Protein AF-A0A938M565-F1 (afdb_monomer_lite)

Structure (mmCIF, N/CA/C/O backbone):
data_AF-A0A938M565-F1
#
_entry.id   AF-A0A938M565-F1
#
loop_
_atom_site.group_PDB
_atom_site.id
_atom_site.type_symbol
_atom_site.label_atom_id
_atom_site.label_alt_id
_atom_site.label_comp_id
_atom_site.label_asym_id
_atom_site.label_entity_id
_atom_site.label_seq_id
_atom_site.pdbx_PDB_ins_code
_atom_site.Cartn_x
_atom_site.Cartn_y
_atom_site.Cartn_z
_atom_site.occupancy
_atom_site.B_iso_or_equiv
_atom_site.auth_seq_id
_atom_site.auth_comp_id
_atom_site.auth_asym_id
_atom_site.auth_atom_id
_atom_site.pdbx_PDB_model_num
ATOM 1 N N . MET A 1 1 ? -7.891 -1.351 -16.824 1.00 70.38 1 MET A N 1
ATOM 2 C CA . MET A 1 1 ? -6.545 -1.533 -16.244 1.00 70.38 1 MET A CA 1
ATOM 3 C C . MET A 1 1 ? -6.001 -0.146 -15.991 1.00 70.38 1 MET A C 1
ATOM 5 O O . MET A 1 1 ? -5.952 0.632 -16.931 1.00 70.38 1 MET A O 1
ATOM 9 N N . GLU A 1 2 ? -5.705 0.184 -14.738 1.00 84.31 2 GLU A N 1
ATOM 10 C CA . GLU A 1 2 ? -5.164 1.493 -14.361 1.00 84.31 2 GLU A CA 1
ATOM 11 C C . GLU A 1 2 ? -3.799 1.295 -13.706 1.00 84.31 2 GLU A C 1
ATOM 13 O O . GLU A 1 2 ? -3.644 0.431 -12.841 1.00 84.31 2 GLU A O 1
ATOM 18 N N . THR A 1 3 ? -2.813 2.078 -14.139 1.00 92.62 3 THR A N 1
ATOM 19 C CA . THR A 1 3 ? -1.474 2.097 -13.548 1.00 92.62 3 THR A CA 1
ATOM 20 C C . THR A 1 3 ? -1.464 3.090 -12.397 1.00 92.62 3 THR A C 1
ATOM 22 O O . THR A 1 3 ? -1.835 4.248 -12.576 1.00 92.62 3 THR A O 1
ATOM 25 N N . VAL A 1 4 ? -1.022 2.650 -11.220 1.00 95.19 4 VAL A N 1
ATOM 26 C CA . VAL A 1 4 ? -0.885 3.506 -10.038 1.00 95.19 4 VAL A CA 1
ATOM 27 C C . VAL A 1 4 ? 0.557 3.521 -9.560 1.00 95.19 4 VAL A C 1
ATOM 29 O O . VAL A 1 4 ? 1.262 2.516 -9.637 1.00 95.19 4 VAL A O 1
ATOM 32 N N . THR A 1 5 ? 0.996 4.665 -9.048 1.00 96.06 5 THR A N 1
ATOM 33 C CA . THR A 1 5 ? 2.326 4.809 -8.457 1.00 96.06 5 THR A CA 1
ATOM 34 C C . THR A 1 5 ? 2.335 4.228 -7.049 1.00 96.06 5 THR A C 1
ATOM 36 O O . THR A 1 5 ? 1.453 4.520 -6.238 1.00 96.06 5 THR A O 1
ATOM 39 N N . VAL A 1 6 ? 3.355 3.430 -6.743 1.00 96.56 6 VAL A N 1
ATOM 40 C CA . VAL A 1 6 ? 3.620 2.964 -5.381 1.00 96.56 6 VAL A CA 1
ATOM 41 C C . VAL A 1 6 ? 4.202 4.126 -4.580 1.00 96.56 6 VAL A C 1
ATOM 43 O O . VAL A 1 6 ? 5.197 4.728 -4.981 1.00 96.56 6 VAL A O 1
ATOM 46 N N . SER A 1 7 ? 3.577 4.468 -3.455 1.00 97.19 7 SER A N 1
ATOM 47 C CA . SER A 1 7 ? 4.078 5.538 -2.590 1.00 97.19 7 SER A CA 1
ATOM 48 C C . SER A 1 7 ? 5.345 5.098 -1.833 1.00 97.19 7 SER A C 1
ATOM 50 O O . SER A 1 7 ? 5.570 3.899 -1.669 1.00 97.19 7 SER A O 1
ATOM 52 N N . PRO A 1 8 ? 6.143 6.025 -1.268 1.00 97.75 8 PRO A N 1
ATOM 53 C CA . PRO A 1 8 ? 7.333 5.679 -0.475 1.00 97.75 8 PRO A CA 1
ATOM 54 C C . PRO A 1 8 ? 7.059 4.785 0.747 1.00 97.75 8 PRO A C 1
ATOM 56 O O . PRO A 1 8 ? 7.971 4.175 1.292 1.00 97.75 8 PRO A O 1
ATOM 59 N N . LYS A 1 9 ? 5.796 4.700 1.185 1.00 97.81 9 LYS A N 1
ATOM 60 C CA . LYS A 1 9 ? 5.342 3.804 2.260 1.00 97.81 9 LYS A CA 1
ATOM 61 C C . LYS A 1 9 ? 4.883 2.440 1.740 1.00 97.81 9 LYS A C 1
ATOM 63 O O . LYS A 1 9 ? 4.214 1.715 2.469 1.00 97.81 9 LYS A O 1
ATOM 68 N N . TYR A 1 10 ? 5.185 2.118 0.483 1.00 95.62 10 TYR A N 1
ATOM 69 C CA . TYR A 1 10 ? 4.753 0.900 -0.202 1.00 95.62 10 TYR A CA 1
ATOM 70 C C . TYR A 1 10 ? 3.228 0.747 -0.282 1.00 95.62 10 TYR A C 1
ATOM 72 O O . TYR A 1 10 ? 2.701 -0.358 -0.385 1.00 95.62 10 TYR A O 1
ATOM 80 N N . GLN A 1 11 ? 2.495 1.863 -0.236 1.00 96.31 11 GLN A N 1
ATOM 81 C CA . GLN A 1 11 ? 1.043 1.859 -0.380 1.00 96.31 11 GLN A CA 1
ATOM 82 C C . GLN A 1 11 ? 0.669 2.073 -1.841 1.00 96.31 11 GLN A C 1
ATOM 84 O O . GLN A 1 11 ? 1.267 2.897 -2.536 1.00 96.31 11 GLN A O 1
ATOM 89 N N . VAL A 1 12 ? -0.378 1.378 -2.273 1.00 94.88 12 VAL A N 1
ATOM 90 C CA . VAL A 1 12 ? -1.056 1.637 -3.541 1.00 94.88 12 VAL A CA 1
ATOM 91 C C . VAL A 1 12 ? -2.461 2.137 -3.255 1.00 94.88 12 VAL A C 1
ATOM 93 O O . VAL A 1 12 ? -3.146 1.642 -2.358 1.00 94.88 12 VAL A O 1
ATOM 96 N N . VAL A 1 13 ? -2.898 3.133 -4.017 1.00 94.75 13 VAL A N 1
ATOM 97 C CA . VAL A 1 13 ? -4.291 3.572 -3.983 1.00 94.75 13 VAL A CA 1
ATOM 98 C C . VAL A 1 13 ? -5.075 2.684 -4.933 1.00 94.75 13 VAL A C 1
ATOM 100 O O . VAL A 1 13 ? -4.742 2.595 -6.108 1.00 94.75 13 VAL A O 1
ATOM 103 N N . ILE A 1 14 ? -6.134 2.047 -4.439 1.00 94.88 14 ILE A N 1
ATOM 104 C CA . ILE A 1 14 ? -7.088 1.347 -5.303 1.00 94.88 14 ILE A CA 1
ATOM 105 C C . ILE A 1 14 ? -7.966 2.413 -5.972 1.00 94.88 14 ILE A C 1
ATOM 107 O O . ILE A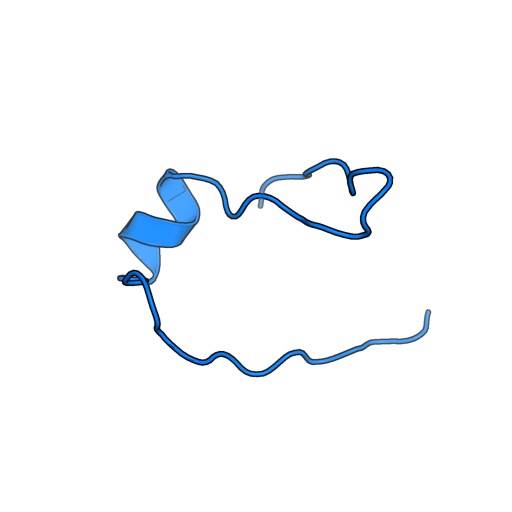 1 14 ? -8.683 3.112 -5.242 1.00 94.88 14 ILE A O 1
ATOM 111 N N . PRO A 1 15 ? -7.952 2.569 -7.309 1.00 95.56 15 PRO A N 1
ATOM 112 C CA . PRO A 1 15 ? -8.736 3.599 -7.983 1.00 95.56 15 PRO A CA 1
ATOM 113 C C . PRO A 1 15 ? -10.238 3.440 -7.768 1.00 95.56 15 PRO A C 1
ATOM 115 O O . PRO A 1 15 ? -10.741 2.338 -7.537 1.00 95.56 15 PRO A O 1
ATOM 118 N N . ARG A 1 16 ? -10.973 4.554 -7.859 1.00 94.38 16 ARG A N 1
ATOM 119 C CA . ARG A 1 16 ? -12.417 4.587 -7.587 1.00 94.38 16 ARG A CA 1
ATOM 120 C C . ARG A 1 16 ? -13.195 3.590 -8.450 1.00 94.38 16 ARG A C 1
ATOM 122 O O . ARG A 1 16 ? -13.961 2.812 -7.891 1.00 94.38 16 ARG A O 1
ATOM 129 N N . ALA A 1 17 ? -12.944 3.574 -9.759 1.00 94.94 17 ALA A N 1
ATOM 130 C CA . ALA A 1 17 ? -13.633 2.690 -10.698 1.00 94.94 17 ALA A CA 1
ATOM 131 C C . ALA A 1 17 ? -13.457 1.204 -10.338 1.00 94.94 17 ALA A C 1
ATOM 133 O O . ALA A 1 17 ? -14.408 0.429 -10.398 1.00 94.94 17 ALA A O 1
ATOM 134 N N . ILE A 1 18 ? -12.261 0.814 -9.881 1.00 95.00 18 ILE A N 1
ATOM 135 C CA . ILE A 1 18 ? -11.977 -0.560 -9.447 1.00 95.00 18 ILE A CA 1
ATOM 136 C C . ILE A 1 18 ? -12.690 -0.889 -8.130 1.00 95.00 18 ILE A C 1
ATOM 138 O O . ILE A 1 18 ? -13.247 -1.978 -8.000 1.00 95.00 18 ILE A O 1
ATOM 142 N N . ARG A 1 19 ? -12.717 0.040 -7.160 1.00 95.50 19 ARG A N 1
ATOM 143 C CA . ARG A 1 19 ? -13.450 -0.171 -5.896 1.00 95.50 19 ARG A CA 1
ATOM 144 C C . ARG A 1 19 ? -14.941 -0.387 -6.133 1.00 95.50 19 ARG A C 1
AT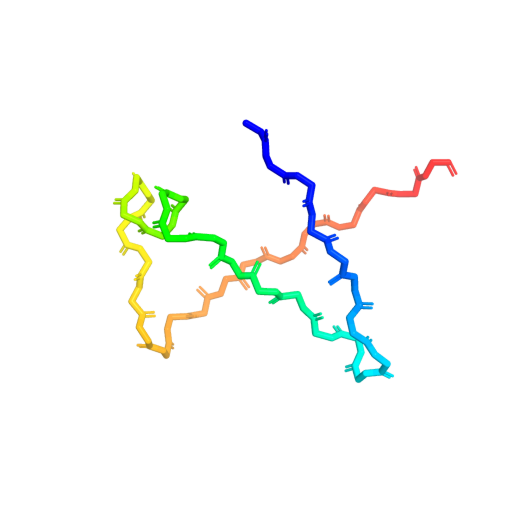OM 146 O O . ARG A 1 19 ? -15.514 -1.264 -5.498 1.00 95.50 19 ARG A O 1
ATOM 153 N N . GLU A 1 20 ? -15.542 0.397 -7.025 1.00 96.19 20 GLU A N 1
ATOM 154 C CA . GLU A 1 20 ? -16.966 0.301 -7.363 1.00 96.19 20 GLU A CA 1
ATOM 155 C C . GLU A 1 20 ? -17.270 -0.995 -8.124 1.00 96.19 20 GLU A C 1
ATOM 157 O O . GLU A 1 20 ? -18.155 -1.740 -7.712 1.00 96.19 20 GLU A O 1
ATOM 162 N N . ALA A 1 21 ? -16.485 -1.323 -9.157 1.00 96.31 21 ALA A N 1
ATOM 163 C CA . ALA A 1 21 ? -16.677 -2.538 -9.951 1.00 96.31 21 ALA A CA 1
ATOM 164 C C . ALA A 1 21 ? -16.542 -3.832 -9.127 1.00 96.31 21 ALA A C 1
ATOM 166 O O . ALA A 1 21 ? -17.237 -4.809 -9.392 1.00 96.31 21 ALA A O 1
ATOM 167 N N . LEU A 1 22 ? -15.655 -3.842 -8.125 1.00 95.50 22 LEU A N 1
ATOM 168 C CA . LEU A 1 22 ? -15.425 -4.995 -7.247 1.00 95.50 22 LEU A CA 1
ATOM 169 C C . LEU A 1 22 ? -16.205 -4.926 -5.922 1.00 95.50 22 LEU A C 1
ATOM 171 O O . LEU A 1 22 ? -16.094 -5.841 -5.106 1.00 95.50 22 LEU A O 1
ATOM 175 N N . GLY A 1 23 ? -16.963 -3.852 -5.673 1.00 96.38 23 GLY A N 1
ATOM 176 C CA . GLY A 1 23 ? -17.725 -3.662 -4.433 1.00 96.38 23 GLY A CA 1
ATOM 177 C C . GLY A 1 23 ? -16.871 -3.645 -3.155 1.00 96.38 23 GLY A C 1
ATOM 178 O O . GLY A 1 23 ? -17.318 -4.123 -2.109 1.00 96.38 23 GLY A O 1
ATOM 179 N N . ILE A 1 24 ? -15.637 -3.131 -3.227 1.00 96.44 24 ILE A N 1
ATOM 180 C CA . ILE A 1 24 ? -14.681 -3.137 -2.106 1.00 96.44 24 ILE A CA 1
ATOM 181 C C . ILE A 1 24 ? -15.127 -2.152 -1.023 1.00 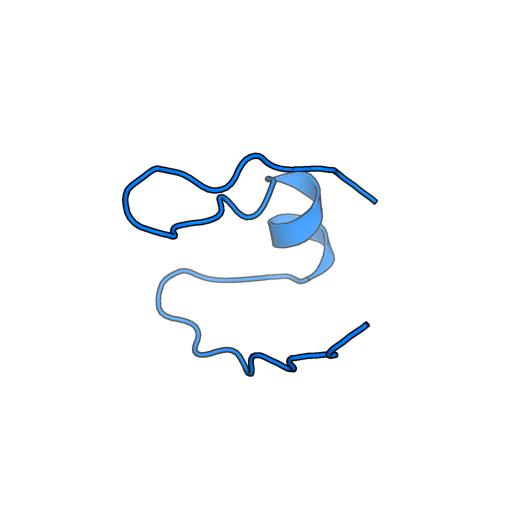96.44 24 ILE A C 1
ATOM 183 O O . ILE A 1 24 ? -15.367 -0.974 -1.294 1.00 96.44 24 ILE A O 1
ATOM 187 N N . ARG A 1 25 ? -15.164 -2.623 0.227 1.00 95.88 25 ARG A N 1
ATOM 188 C CA . ARG A 1 25 ? -15.573 -1.831 1.398 1.00 95.88 25 ARG A CA 1
ATOM 189 C C . ARG A 1 25 ? -14.408 -1.555 2.359 1.00 95.88 25 ARG A C 1
ATOM 191 O O . ARG A 1 25 ? -13.489 -2.371 2.454 1.00 95.88 25 ARG A O 1
ATOM 198 N N . PRO A 1 26 ? -14.424 -0.431 3.105 1.00 94.62 26 PRO A N 1
ATOM 199 C CA . PRO A 1 26 ? -13.434 -0.177 4.153 1.00 94.62 26 PRO A CA 1
ATOM 200 C C . PRO A 1 26 ? -13.359 -1.330 5.167 1.00 94.62 26 PRO A C 1
ATOM 202 O O . PRO A 1 26 ? -14.385 -1.859 5.584 1.00 94.62 26 PRO A O 1
ATOM 205 N N . GLY A 1 27 ? -12.142 -1.727 5.552 1.00 94.81 27 GLY A N 1
ATOM 206 C CA . GLY A 1 27 ? -11.902 -2.830 6.495 1.00 94.81 27 GLY A CA 1
ATOM 207 C C . GLY A 1 27 ? -11.964 -4.239 5.887 1.00 94.81 27 GLY A C 1
ATOM 208 O O . GLY A 1 27 ? -11.659 -5.214 6.574 1.00 94.81 27 GLY A O 1
ATOM 209 N N . GLN A 1 28 ? -12.312 -4.369 4.604 1.00 96.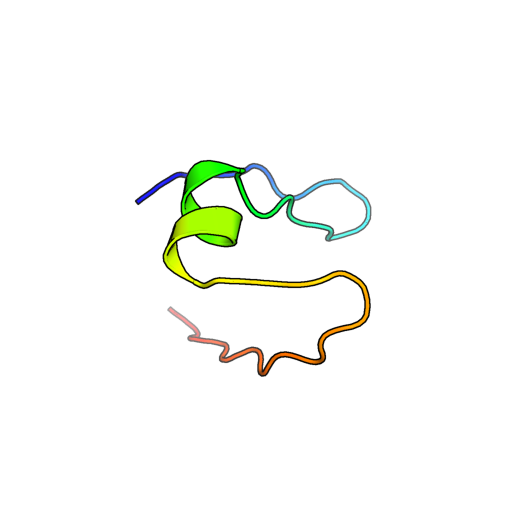69 28 GLN A N 1
ATOM 210 C CA . GLN A 1 28 ? -12.313 -5.652 3.907 1.00 96.69 28 GLN A CA 1
ATOM 211 C C . GLN A 1 28 ? -10.890 -6.218 3.794 1.00 96.69 28 GLN A C 1
ATOM 213 O O . GLN A 1 28 ? -9.978 -5.558 3.296 1.00 96.69 28 GLN A O 1
ATOM 218 N N . LYS A 1 29 ? -10.704 -7.466 4.234 1.00 96.25 29 LYS A N 1
ATOM 219 C CA . LYS A 1 29 ? -9.456 -8.211 4.030 1.00 96.25 29 LYS A CA 1
ATOM 220 C C . LYS A 1 29 ? -9.410 -8.742 2.599 1.00 96.25 29 LYS A C 1
ATOM 222 O O . LYS A 1 29 ? -10.413 -9.241 2.093 1.00 96.25 29 LYS A O 1
ATOM 227 N N . VAL A 1 30 ? -8.248 -8.655 1.965 1.00 94.25 30 VAL A N 1
ATOM 228 C CA . VAL A 1 30 ? -8.012 -9.128 0.594 1.00 94.25 30 VAL A CA 1
ATOM 229 C C . VAL A 1 30 ? -6.785 -10.031 0.563 1.00 94.25 30 VAL A C 1
ATOM 231 O O . VAL A 1 30 ? -5.910 -9.919 1.422 1.00 94.25 30 VAL A O 1
ATOM 234 N N . GLN A 1 31 ? -6.718 -10.928 -0.417 1.00 95.50 31 GLN A N 1
ATOM 235 C CA . GLN A 1 31 ? -5.520 -11.723 -0.672 1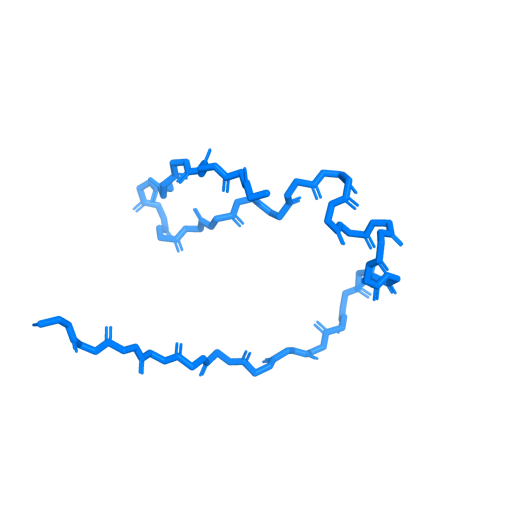.00 95.50 31 GLN A CA 1
ATOM 236 C C . GLN A 1 31 ? -4.611 -10.999 -1.664 1.00 95.50 31 GLN A C 1
ATOM 238 O O . GLN A 1 31 ? -5.079 -10.446 -2.659 1.00 95.50 31 GLN A O 1
ATOM 243 N N . VAL A 1 32 ? -3.309 -11.027 -1.393 1.00 93.75 32 VAL A N 1
ATOM 244 C CA . VAL A 1 32 ? -2.278 -10.501 -2.290 1.00 93.75 3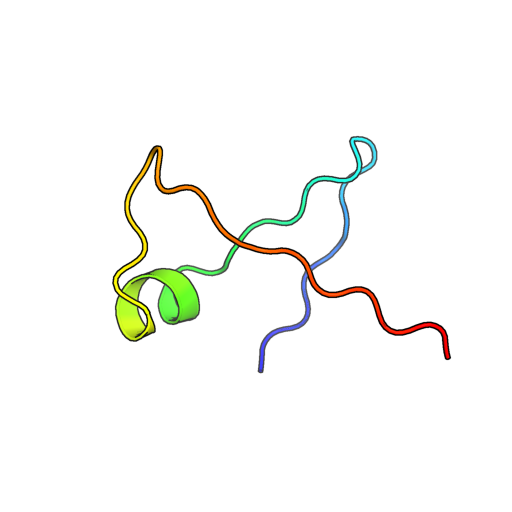2 VAL A CA 1
ATOM 245 C C . VAL A 1 32 ? -1.576 -11.685 -2.940 1.00 93.75 32 VAL A C 1
ATOM 247 O O . VAL A 1 32 ? -1.091 -12.573 -2.245 1.00 93.75 32 VAL A O 1
ATOM 250 N N . ILE A 1 33 ? -1.522 -11.695 -4.270 1.00 93.75 33 ILE A N 1
ATOM 251 C CA . ILE A 1 33 ? -0.824 -12.722 -5.047 1.00 93.75 33 ILE A CA 1
ATOM 252 C C . ILE A 1 33 ? 0.367 -12.049 -5.723 1.00 93.75 33 ILE A C 1
ATOM 254 O O . ILE A 1 33 ? 0.191 -11.216 -6.611 1.00 93.75 33 ILE A O 1
ATOM 258 N N . GLY A 1 34 ? 1.577 -12.395 -5.286 1.00 90.75 34 GLY A N 1
ATOM 259 C CA . GLY A 1 34 ? 2.812 -11.955 -5.928 1.00 90.75 34 GLY A CA 1
ATOM 260 C C . GLY A 1 34 ? 3.126 -12.822 -7.143 1.00 90.75 34 GLY A C 1
ATOM 261 O O . GLY A 1 34 ? 3.042 -14.046 -7.074 1.00 90.75 34 GLY A O 1
ATOM 262 N N . ARG A 1 35 ? 3.509 -12.193 -8.253 1.00 89.38 35 ARG A N 1
ATOM 263 C CA . ARG A 1 35 ? 4.166 -12.873 -9.372 1.00 89.38 35 ARG A CA 1
ATOM 264 C C . ARG A 1 35 ? 5.547 -12.255 -9.523 1.00 89.38 35 ARG A C 1
ATOM 266 O O . ARG A 1 35 ? 5.642 -11.051 -9.742 1.00 89.38 35 ARG A O 1
ATOM 273 N N . ALA A 1 36 ? 6.587 -13.064 -9.345 1.00 81.75 36 ALA A N 1
ATOM 274 C CA . ALA A 1 36 ? 7.929 -12.678 -9.751 1.00 81.75 36 ALA A CA 1
ATOM 275 C C . ALA A 1 36 ? 7.990 -12.771 -11.280 1.00 81.75 36 ALA A C 1
ATOM 277 O O . ALA A 1 36 ? 7.538 -13.771 -11.845 1.00 81.75 36 ALA A O 1
ATOM 278 N N . GLY A 1 37 ? 8.446 -11.694 -11.914 1.00 64.94 37 GLY A N 1
ATOM 279 C CA . GLY A 1 37 ? 8.857 -11.703 -13.316 1.00 64.94 37 GLY A CA 1
ATOM 280 C C . GLY A 1 37 ? 10.286 -12.197 -13.438 1.00 64.94 37 GLY A C 1
ATOM 281 O O . GLY A 1 37 ? 11.055 -11.956 -12.479 1.00 64.94 37 GLY A O 1
#

Foldseek 3Di:
DDDFDQDPVRDTDDDPVNCVVVVPDPPDDDDDDDDDD

pLDDT: mean 93.05, std 6.89, range [64.94, 97.81]

Radius of gyration: 11.44 Å; chains: 1; bounding box: 27×19×23 Å

Secondary structure (DSSP, 8-state):
----PPPTTS--PPPHHHHHHTT--TT----------

Sequence (37 aa):
METVTVSPKYQVVIPRAIREALGIRPGQKVQVIGRAG